Protein AF-A0A7J4SQ23-F1 (afdb_monomer)

Structure (mmCIF, N/CA/C/O backbone):
data_AF-A0A7J4SQ23-F1
#
_entry.id   AF-A0A7J4SQ23-F1
#
loop_
_atom_site.group_PDB
_atom_site.id
_atom_site.type_symbol
_atom_site.label_atom_id
_atom_site.label_alt_id
_atom_site.label_comp_id
_atom_site.label_asym_id
_atom_site.label_entity_id
_atom_site.label_seq_id
_atom_site.pdbx_PDB_ins_code
_atom_site.Cartn_x
_atom_site.Cartn_y
_atom_site.Cartn_z
_atom_site.occupancy
_atom_site.B_iso_or_equiv
_atom_site.auth_seq_id
_atom_site.auth_comp_id
_atom_site.auth_asym_id
_atom_site.auth_atom_id
_atom_site.pdbx_PDB_model_num
ATOM 1 N N . ALA A 1 1 ? 42.383 11.058 -9.833 1.00 37.53 1 ALA A N 1
ATOM 2 C CA . ALA A 1 1 ? 41.541 11.532 -8.720 1.00 37.53 1 ALA A CA 1
ATOM 3 C C . ALA A 1 1 ? 40.217 10.789 -8.813 1.00 37.53 1 ALA A C 1
ATOM 5 O O . ALA A 1 1 ? 39.670 10.740 -9.904 1.00 37.53 1 ALA A O 1
ATOM 6 N N . ARG A 1 2 ? 39.753 10.131 -7.743 1.00 43.03 2 ARG A N 1
ATOM 7 C CA . ARG A 1 2 ? 38.379 9.609 -7.710 1.00 43.03 2 ARG A CA 1
ATOM 8 C C . ARG A 1 2 ? 37.497 10.821 -7.435 1.00 43.03 2 ARG A C 1
ATOM 10 O O . ARG A 1 2 ? 37.474 11.294 -6.303 1.00 43.03 2 ARG A O 1
ATOM 17 N N . GLU A 1 3 ? 36.892 11.387 -8.474 1.00 46.53 3 GLU A N 1
ATOM 18 C CA . GLU A 1 3 ? 35.765 12.296 -8.280 1.00 46.53 3 GLU A CA 1
ATOM 19 C C . GLU A 1 3 ? 34.720 11.515 -7.488 1.00 46.53 3 GLU A C 1
ATOM 21 O O . GLU A 1 3 ? 34.243 10.469 -7.927 1.00 46.53 3 GLU A O 1
ATOM 26 N N . GLY A 1 4 ? 34.467 11.945 -6.253 1.00 51.66 4 GLY A N 1
ATOM 27 C CA . GLY A 1 4 ? 33.385 11.383 -5.465 1.00 51.66 4 GLY A CA 1
ATOM 28 C C . GLY A 1 4 ? 32.092 11.684 -6.205 1.00 51.66 4 GLY A C 1
ATOM 29 O O . GLY A 1 4 ? 31.733 12.854 -6.324 1.00 51.66 4 GLY A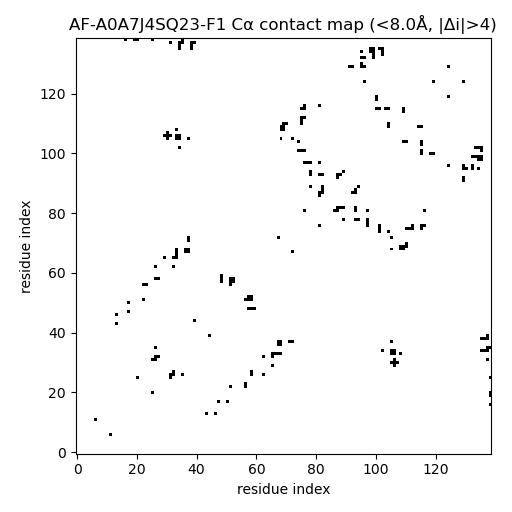 O 1
ATOM 30 N N . LEU A 1 5 ? 31.442 10.646 -6.732 1.00 56.78 5 LEU A N 1
ATOM 31 C CA . LEU A 1 5 ? 30.091 10.725 -7.275 1.00 56.78 5 LEU A CA 1
ATOM 32 C C . LEU A 1 5 ? 29.206 11.397 -6.221 1.00 56.78 5 LEU A C 1
ATOM 34 O O . LEU A 1 5 ? 28.908 10.812 -5.181 1.00 56.78 5 LEU A O 1
ATOM 38 N N . LYS A 1 6 ? 28.846 12.660 -6.457 1.00 68.75 6 LYS A N 1
ATOM 39 C CA . LYS A 1 6 ? 27.818 13.351 -5.685 1.00 68.75 6 LYS A CA 1
ATOM 40 C C . LYS A 1 6 ? 26.488 13.001 -6.329 1.00 68.75 6 LYS A C 1
ATOM 42 O O . LYS A 1 6 ? 26.022 13.736 -7.192 1.00 68.75 6 LYS A O 1
ATOM 47 N N . ALA A 1 7 ? 25.935 11.861 -5.933 1.00 69.06 7 ALA A N 1
ATOM 48 C CA . ALA A 1 7 ? 24.558 11.538 -6.260 1.00 69.06 7 ALA A CA 1
ATOM 49 C C . ALA A 1 7 ? 23.633 12.553 -5.575 1.00 69.06 7 ALA A C 1
ATOM 51 O O . ALA A 1 7 ? 23.850 12.956 -4.427 1.00 69.06 7 ALA A O 1
ATOM 52 N N . THR A 1 8 ? 22.618 12.994 -6.297 1.00 80.75 8 THR A N 1
ATOM 53 C CA . THR A 1 8 ? 21.500 13.756 -5.756 1.00 80.75 8 THR A CA 1
ATOM 54 C C . THR A 1 8 ? 20.653 12.858 -4.851 1.00 80.75 8 THR A C 1
ATOM 56 O O . THR A 1 8 ? 20.630 11.639 -5.004 1.00 80.75 8 THR A O 1
ATOM 59 N N . ASN A 1 9 ? 19.906 13.451 -3.917 1.00 78.94 9 ASN A N 1
ATOM 60 C CA . ASN A 1 9 ? 19.009 12.677 -3.050 1.00 78.94 9 ASN A CA 1
ATOM 61 C C . ASN A 1 9 ? 17.970 11.861 -3.844 1.00 78.94 9 ASN A C 1
ATOM 63 O O . ASN A 1 9 ? 17.573 10.794 -3.392 1.00 78.94 9 ASN A O 1
ATOM 67 N N . ALA A 1 10 ? 17.546 12.344 -5.018 1.00 76.94 10 ALA A N 1
ATOM 68 C CA . ALA A 1 10 ? 16.610 11.630 -5.885 1.00 76.94 10 ALA A CA 1
ATOM 69 C C . ALA A 1 10 ? 17.240 10.370 -6.504 1.00 76.94 10 ALA A C 1
ATOM 71 O O . ALA A 1 10 ? 16.604 9.320 -6.543 1.00 76.94 10 ALA A O 1
ATOM 72 N N . GLU A 1 11 ? 18.503 10.452 -6.930 1.00 78.75 11 GLU A N 1
ATOM 73 C CA . GLU A 1 11 ? 19.249 9.293 -7.439 1.00 78.75 11 GLU A CA 1
ATOM 74 C C . GLU A 1 11 ? 19.476 8.252 -6.338 1.00 78.75 11 GLU A C 1
ATOM 76 O O . GLU A 1 11 ? 19.314 7.062 -6.583 1.00 78.75 11 GLU A O 1
ATOM 81 N N . VAL A 1 12 ? 19.782 8.686 -5.108 1.00 82.94 12 VAL A N 1
ATOM 82 C CA . VAL A 1 12 ? 19.930 7.771 -3.962 1.00 82.94 12 VAL A CA 1
ATOM 83 C C . VAL A 1 12 ? 18.619 7.041 -3.667 1.00 82.94 12 VAL A C 1
ATOM 85 O O . VAL A 1 12 ? 18.630 5.821 -3.574 1.00 82.94 12 VAL A O 1
ATOM 88 N N . GLN A 1 13 ? 17.490 7.752 -3.601 1.00 81.81 13 GLN A N 1
ATOM 89 C CA . GLN A 1 13 ? 16.178 7.133 -3.357 1.00 81.81 13 GLN A CA 1
ATOM 90 C C . GLN A 1 13 ? 15.764 6.160 -4.463 1.00 81.81 13 GLN A C 1
ATOM 92 O O . GLN A 1 13 ? 15.136 5.142 -4.187 1.00 81.81 13 GLN A O 1
ATOM 97 N N . SER A 1 14 ? 16.104 6.469 -5.714 1.00 82.75 14 SER A N 1
ATOM 98 C CA . SER A 1 14 ? 15.805 5.584 -6.845 1.00 82.75 14 SER A CA 1
ATOM 99 C C . SER A 1 14 ? 16.653 4.314 -6.775 1.00 82.75 14 SER A C 1
ATOM 101 O O . SER A 1 14 ? 16.137 3.222 -6.975 1.00 82.75 14 SER A O 1
ATOM 103 N N . LEU A 1 15 ? 17.931 4.424 -6.402 1.00 84.31 15 LEU A N 1
ATOM 104 C CA . LEU A 1 15 ? 18.786 3.256 -6.178 1.00 84.31 15 LEU A CA 1
ATOM 105 C C . LEU A 1 15 ? 18.329 2.412 -4.983 1.00 84.31 15 LEU A C 1
ATOM 107 O O . LEU A 1 15 ? 18.309 1.192 -5.097 1.00 84.31 15 LEU A O 1
ATOM 111 N N . GLU A 1 16 ? 17.955 3.034 -3.861 1.00 87.44 16 GLU A N 1
ATOM 112 C CA . GLU A 1 16 ? 17.389 2.337 -2.694 1.00 87.44 16 GLU A CA 1
ATOM 113 C C . GLU A 1 16 ? 16.137 1.545 -3.080 1.00 87.44 16 GLU A C 1
ATOM 115 O O . GLU A 1 16 ? 16.075 0.348 -2.820 1.00 87.44 16 GLU A O 1
ATOM 120 N N . LEU A 1 17 ? 15.211 2.176 -3.807 1.00 88.25 17 LEU A N 1
ATOM 121 C CA . LEU A 1 17 ? 14.017 1.521 -4.336 1.00 88.25 17 LEU A CA 1
ATOM 122 C C . LEU A 1 17 ? 14.357 0.294 -5.190 1.00 88.25 17 LEU A C 1
ATOM 124 O O . LEU A 1 17 ? 13.776 -0.766 -4.993 1.00 88.25 17 LEU A O 1
ATOM 128 N N . LEU A 1 18 ? 15.294 0.427 -6.132 1.00 89.62 18 LEU A N 1
ATOM 129 C CA . LEU A 1 18 ? 15.675 -0.673 -7.021 1.00 89.62 18 LEU A CA 1
A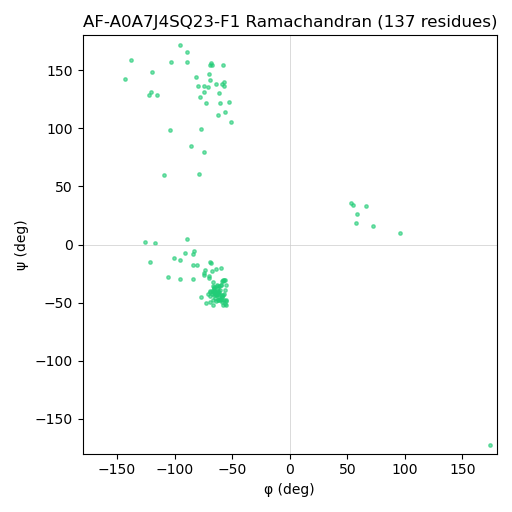TOM 130 C C . LEU A 1 18 ? 16.357 -1.830 -6.277 1.00 89.62 18 LEU A C 1
ATOM 132 O O . LEU A 1 18 ? 16.207 -2.978 -6.684 1.00 89.62 18 LEU A O 1
ATOM 136 N N . MET A 1 19 ? 17.103 -1.547 -5.205 1.00 89.12 19 MET A N 1
ATOM 137 C CA . MET A 1 19 ? 17.755 -2.581 -4.392 1.00 89.12 19 MET A CA 1
ATOM 138 C C . MET A 1 19 ? 16.768 -3.414 -3.569 1.00 89.12 19 MET A C 1
ATOM 140 O O . MET A 1 19 ? 17.077 -4.565 -3.264 1.00 89.12 19 MET A O 1
ATOM 144 N N . ASP A 1 20 ? 15.613 -2.849 -3.220 1.00 90.94 20 ASP A N 1
ATOM 145 C CA . ASP A 1 20 ? 14.580 -3.526 -2.429 1.00 90.94 20 ASP A CA 1
ATOM 146 C C . ASP A 1 20 ? 13.643 -4.402 -3.287 1.00 90.94 20 ASP A C 1
ATOM 148 O O . ASP A 1 20 ? 12.826 -5.149 -2.749 1.00 90.94 20 ASP A O 1
ATOM 152 N N . ILE A 1 21 ? 13.750 -4.334 -4.619 1.00 93.25 21 ILE A N 1
ATOM 153 C CA . ILE A 1 21 ? 12.925 -5.119 -5.546 1.00 93.25 21 ILE A CA 1
ATOM 154 C C . ILE A 1 21 ? 13.455 -6.547 -5.661 1.00 93.25 21 ILE A C 1
ATOM 156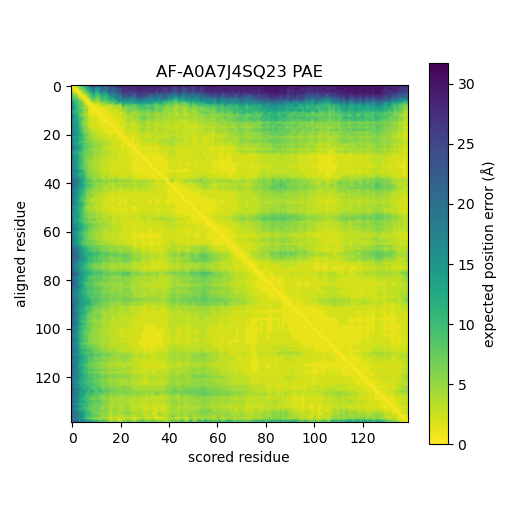 O O . ILE A 1 21 ? 14.646 -6.776 -5.865 1.00 93.25 21 ILE A O 1
ATOM 160 N N . GLU A 1 22 ? 12.536 -7.512 -5.635 1.00 94.00 22 GLU A N 1
ATOM 161 C CA . GLU A 1 22 ? 12.796 -8.911 -5.962 1.00 94.00 22 GLU A CA 1
ATOM 162 C C . GLU A 1 22 ? 12.240 -9.220 -7.369 1.00 94.00 22 GLU A C 1
ATOM 164 O O . GLU A 1 22 ? 11.047 -9.479 -7.521 1.00 94.00 22 GLU A O 1
ATOM 169 N N . PRO A 1 23 ? 13.066 -9.230 -8.434 1.00 92.00 23 PRO A N 1
ATOM 170 C CA . PRO A 1 23 ? 12.584 -9.311 -9.822 1.00 92.00 23 PRO A CA 1
ATOM 171 C C . PRO A 1 23 ? 11.703 -10.522 -10.153 1.00 92.00 23 PRO A C 1
ATOM 173 O O . PRO A 1 23 ? 10.826 -10.465 -11.018 1.00 92.00 23 PRO A O 1
ATOM 176 N N . GLU A 1 24 ? 11.949 -11.636 -9.466 1.00 92.69 24 GLU A N 1
ATOM 177 C CA . GLU A 1 24 ? 11.230 -12.898 -9.643 1.00 92.69 24 GLU A CA 1
ATOM 178 C C . GLU A 1 24 ? 9.783 -12.827 -9.141 1.00 92.69 24 GLU A C 1
ATOM 180 O O . GLU A 1 24 ? 8.912 -13.542 -9.641 1.00 92.69 24 GLU A O 1
ATOM 185 N N . THR A 1 25 ? 9.520 -11.973 -8.150 1.00 93.62 25 THR A N 1
ATOM 186 C CA . THR A 1 25 ? 8.259 -11.939 -7.401 1.00 93.62 25 THR A CA 1
ATOM 187 C C . THR A 1 25 ? 7.548 -10.591 -7.484 1.00 93.62 25 THR A C 1
ATOM 189 O O . THR A 1 25 ? 6.356 -10.539 -7.193 1.00 93.62 25 THR A O 1
ATOM 192 N N . SER A 1 26 ? 8.224 -9.527 -7.923 1.00 94.50 26 SER A N 1
ATOM 193 C CA . SER A 1 26 ? 7.643 -8.190 -8.042 1.00 94.50 26 SER A CA 1
ATOM 194 C C . SER A 1 26 ? 6.824 -7.984 -9.319 1.00 94.50 26 SER A C 1
ATOM 196 O O . SER A 1 26 ? 7.160 -8.448 -10.411 1.00 94.50 26 SER A O 1
ATOM 198 N N . LEU A 1 27 ? 5.747 -7.213 -9.175 1.00 95.38 27 LEU A N 1
ATOM 199 C CA . LEU A 1 27 ? 4.803 -6.805 -10.221 1.00 95.38 27 LEU A CA 1
ATOM 200 C C . LEU A 1 27 ? 4.193 -7.980 -11.000 1.00 95.38 27 LEU A C 1
ATOM 202 O O . LEU A 1 27 ? 3.903 -7.869 -12.191 1.00 95.38 27 LEU A O 1
ATOM 206 N N . ILE A 1 28 ? 3.965 -9.106 -10.320 1.00 95.00 28 ILE A N 1
ATOM 207 C CA . ILE A 1 28 ? 3.320 -10.297 -10.904 1.00 95.00 28 ILE A CA 1
ATOM 208 C C . ILE A 1 28 ? 1.834 -10.419 -10.537 1.00 95.00 28 ILE A C 1
ATOM 210 O O . ILE A 1 28 ? 1.125 -11.238 -11.116 1.00 95.00 28 ILE A O 1
ATOM 214 N N . SER A 1 29 ? 1.350 -9.622 -9.578 1.00 96.31 29 SER A N 1
ATOM 215 C CA . SER A 1 29 ? -0.037 -9.650 -9.089 1.00 96.31 29 SER A CA 1
ATOM 216 C C . SER A 1 29 ? -0.737 -8.310 -9.297 1.00 96.31 29 SER A C 1
ATOM 218 O O . SER A 1 29 ? -0.101 -7.256 -9.283 1.00 96.31 29 SER A O 1
ATOM 220 N N . ILE A 1 30 ? -2.053 -8.340 -9.516 1.00 96.69 30 ILE A N 1
ATOM 221 C CA . ILE A 1 30 ? -2.836 -7.123 -9.769 1.00 96.69 30 ILE A CA 1
ATOM 222 C C . ILE A 1 30 ? -2.851 -6.219 -8.532 1.00 96.69 30 ILE A C 1
ATOM 224 O O . ILE A 1 30 ? -2.765 -4.997 -8.646 1.00 96.69 30 ILE A O 1
ATOM 228 N N . GLU A 1 31 ? -2.899 -6.821 -7.345 1.00 96.06 31 GLU A N 1
ATOM 229 C CA . GLU A 1 31 ? -2.872 -6.146 -6.054 1.00 96.06 31 GLU A CA 1
ATOM 230 C C . GLU A 1 31 ? -1.576 -5.353 -5.884 1.00 96.06 31 GLU A C 1
ATOM 232 O O . GLU A 1 31 ? -1.604 -4.183 -5.505 1.00 96.06 31 GLU A O 1
ATOM 237 N N . GLU A 1 32 ? -0.437 -5.969 -6.201 1.00 96.00 32 GLU A N 1
ATOM 238 C CA . GLU A 1 32 ? 0.860 -5.308 -6.129 1.00 96.00 32 GLU A CA 1
ATOM 239 C C . GLU A 1 32 ? 1.000 -4.201 -7.169 1.00 96.00 32 GLU A C 1
ATOM 241 O O . GLU A 1 32 ? 1.441 -3.113 -6.815 1.00 96.00 32 GLU A O 1
ATOM 246 N N . VAL A 1 33 ? 0.565 -4.421 -8.412 1.00 97.06 33 VAL A N 1
ATOM 247 C CA . VAL A 1 33 ? 0.600 -3.376 -9.446 1.00 97.06 33 VAL A CA 1
ATOM 248 C C . VAL A 1 33 ? -0.265 -2.172 -9.051 1.00 97.06 33 VAL A C 1
ATOM 250 O O . VAL A 1 33 ? 0.114 -1.024 -9.280 1.00 97.06 33 VAL A O 1
ATOM 253 N N . ARG A 1 34 ? -1.404 -2.391 -8.386 1.00 96.19 34 ARG A N 1
ATOM 254 C CA . ARG A 1 34 ? -2.218 -1.297 -7.836 1.00 96.19 34 ARG A CA 1
ATOM 255 C C . ARG A 1 34 ? -1.502 -0.552 -6.708 1.00 96.19 34 ARG A C 1
ATOM 257 O O . ARG A 1 34 ? -1.564 0.679 -6.680 1.00 96.19 34 ARG A O 1
ATOM 264 N N . ARG A 1 35 ? -0.791 -1.253 -5.811 1.00 95.25 35 ARG A N 1
ATOM 265 C CA . ARG A 1 35 ? 0.064 -0.611 -4.787 1.00 95.25 35 ARG A CA 1
ATOM 266 C C . ARG A 1 35 ? 1.202 0.182 -5.426 1.00 95.25 35 ARG A C 1
ATOM 268 O O . ARG A 1 35 ? 1.418 1.325 -5.035 1.00 95.25 35 ARG A O 1
ATOM 275 N N . PHE A 1 36 ? 1.855 -0.382 -6.438 1.00 95.44 36 PHE A N 1
ATOM 276 C CA . PHE A 1 36 ? 2.895 0.261 -7.238 1.00 95.44 36 PHE A CA 1
ATOM 277 C C . PHE A 1 36 ? 2.388 1.577 -7.842 1.00 95.44 36 PHE A C 1
ATOM 279 O O . PHE A 1 36 ? 2.966 2.626 -7.570 1.00 95.44 36 PHE A O 1
ATOM 286 N N . HIS A 1 37 ? 1.238 1.566 -8.530 1.00 94.19 37 HIS A N 1
ATOM 287 C CA . HIS A 1 37 ? 0.608 2.780 -9.079 1.00 94.19 37 HIS A CA 1
ATOM 288 C C . HIS A 1 37 ? 0.283 3.848 -8.022 1.00 94.19 37 HIS A C 1
ATOM 290 O O . HIS A 1 37 ? 0.275 5.033 -8.352 1.00 94.19 37 HIS A O 1
ATOM 296 N N . ALA A 1 38 ? -0.023 3.455 -6.783 1.00 92.75 38 ALA A N 1
ATOM 297 C CA . ALA A 1 38 ? -0.346 4.385 -5.698 1.00 92.75 38 ALA A CA 1
ATOM 298 C C . ALA A 1 38 ? 0.886 4.946 -4.969 1.00 92.75 38 ALA A C 1
ATOM 300 O O . ALA A 1 38 ? 0.810 6.042 -4.415 1.00 92.75 38 ALA A O 1
ATOM 301 N N . ALA A 1 39 ? 1.982 4.188 -4.905 1.00 90.25 39 ALA A N 1
ATOM 302 C CA . ALA A 1 39 ? 3.123 4.490 -4.042 1.00 90.25 39 ALA A CA 1
ATOM 303 C C . ALA A 1 39 ? 4.249 5.259 -4.748 1.00 90.25 39 ALA A C 1
ATOM 305 O O . ALA A 1 39 ? 4.960 6.025 -4.096 1.00 90.25 39 ALA A O 1
ATOM 306 N N . ILE A 1 40 ? 4.420 5.069 -6.058 1.00 89.31 40 ILE A N 1
ATOM 307 C CA . ILE A 1 40 ? 5.560 5.619 -6.802 1.00 89.31 40 ILE A CA 1
ATOM 308 C C . ILE A 1 40 ? 5.175 6.854 -7.618 1.00 89.31 40 ILE A C 1
ATOM 310 O O . ILE A 1 40 ? 4.031 7.030 -8.043 1.00 89.31 40 ILE A O 1
ATOM 314 N N . ASN A 1 41 ? 6.166 7.687 -7.926 1.00 87.25 41 ASN A N 1
ATOM 315 C CA . ASN A 1 41 ? 5.998 8.768 -8.894 1.00 87.25 41 ASN A CA 1
ATOM 316 C C . ASN A 1 41 ? 6.327 8.313 -10.339 1.00 87.25 41 ASN A C 1
ATOM 318 O O . ASN A 1 41 ? 6.959 7.274 -10.531 1.00 87.25 41 ASN A O 1
ATOM 322 N N . PRO A 1 42 ? 5.946 9.090 -11.375 1.00 86.00 42 PRO A N 1
ATOM 323 C CA . PRO A 1 42 ? 6.168 8.698 -12.769 1.00 86.00 42 PRO A CA 1
ATOM 324 C C . PRO A 1 42 ? 7.632 8.461 -13.164 1.00 86.00 42 PRO A C 1
ATOM 326 O O . PRO A 1 42 ? 7.874 7.622 -14.017 1.00 86.00 42 PRO A O 1
ATOM 329 N N . SER A 1 43 ? 8.597 9.169 -12.563 1.00 85.31 43 SER A N 1
ATOM 330 C CA . SER A 1 43 ? 10.023 8.952 -12.861 1.00 85.31 43 SER A CA 1
ATOM 331 C C . SER A 1 43 ? 10.484 7.599 -12.323 1.00 85.31 43 SER A C 1
ATOM 333 O O . SER A 1 43 ? 11.032 6.800 -13.070 1.00 85.31 43 SER A O 1
ATOM 335 N N . GLN A 1 44 ? 10.169 7.313 -11.055 1.00 89.56 44 GLN A N 1
ATOM 336 C CA . GLN A 1 44 ? 10.488 6.033 -10.413 1.00 89.56 44 GLN A CA 1
ATOM 337 C C . GLN A 1 44 ? 9.835 4.849 -11.131 1.00 89.56 44 GLN A C 1
ATOM 339 O O . GLN A 1 44 ? 10.414 3.770 -11.189 1.00 89.56 44 GLN A O 1
ATOM 344 N N . LYS A 1 45 ? 8.628 5.045 -11.680 1.00 91.81 45 LYS A N 1
ATOM 345 C CA . LYS A 1 45 ? 7.942 4.020 -12.472 1.00 91.81 45 LYS A CA 1
ATOM 346 C C . LYS A 1 45 ? 8.804 3.556 -13.644 1.00 91.81 45 LYS A C 1
ATOM 348 O O . LYS A 1 45 ? 8.961 2.352 -13.823 1.00 91.81 45 LYS A O 1
ATOM 353 N N . GLU A 1 46 ? 9.316 4.493 -14.440 1.00 93.19 46 GLU A N 1
ATOM 354 C CA . GLU A 1 46 ? 10.121 4.143 -15.612 1.00 93.19 46 GLU A CA 1
ATOM 355 C C . GLU A 1 46 ? 11.435 3.480 -15.196 1.00 93.19 46 GLU A C 1
ATOM 357 O O . GLU A 1 46 ? 11.760 2.432 -15.742 1.00 93.19 46 GLU A O 1
ATOM 362 N N . ASP A 1 47 ? 12.106 3.985 -14.154 1.00 92.50 47 ASP A N 1
ATOM 363 C CA . ASP A 1 47 ? 13.343 3.378 -13.638 1.00 92.50 47 ASP A CA 1
ATOM 364 C C . ASP A 1 47 ? 13.142 1.905 -13.231 1.00 92.50 47 ASP A C 1
ATOM 366 O O . ASP A 1 47 ? 13.969 1.046 -13.541 1.00 92.50 47 ASP A O 1
ATOM 370 N N . VAL A 1 48 ? 12.025 1.593 -12.562 1.00 94.69 48 VAL A N 1
ATOM 371 C CA . VAL A 1 48 ? 11.675 0.220 -12.163 1.00 94.69 48 VAL A CA 1
ATOM 372 C C . VAL A 1 48 ? 11.396 -0.664 -13.375 1.00 94.69 48 VAL A C 1
ATOM 374 O O . VAL A 1 48 ? 11.891 -1.790 -13.438 1.00 94.69 48 VAL A O 1
ATOM 377 N N . LEU A 1 49 ? 10.586 -0.189 -14.323 1.00 95.56 49 LEU A N 1
ATOM 378 C CA . LEU A 1 49 ? 10.213 -0.982 -15.495 1.00 95.56 49 LEU A CA 1
ATOM 379 C C . LEU A 1 49 ? 11.413 -1.234 -16.409 1.00 95.56 49 LEU A C 1
ATOM 381 O O . LEU A 1 49 ? 11.583 -2.359 -16.873 1.00 95.56 49 LEU A O 1
ATOM 385 N N . ASP A 1 50 ? 12.268 -0.232 -16.600 1.00 94.88 50 ASP A N 1
ATOM 386 C CA . ASP A 1 50 ? 13.510 -0.363 -17.359 1.00 94.88 50 ASP A CA 1
ATOM 387 C C . ASP A 1 50 ? 14.470 -1.342 -16.677 1.00 94.88 50 ASP A C 1
ATOM 389 O O . ASP A 1 50 ? 15.049 -2.206 -17.337 1.00 94.88 50 ASP A O 1
ATOM 393 N N . TYR A 1 51 ? 14.613 -1.258 -15.348 1.00 94.19 51 TYR A N 1
ATOM 394 C CA . TYR A 1 51 ? 15.422 -2.207 -14.584 1.00 94.19 51 TYR A CA 1
ATOM 395 C C . TYR A 1 51 ? 14.939 -3.646 -14.783 1.00 94.19 51 TYR A C 1
ATOM 397 O O . TYR A 1 51 ? 15.746 -4.506 -15.143 1.00 94.19 51 TYR A O 1
ATOM 405 N N . LEU A 1 52 ? 13.640 -3.899 -14.588 1.00 95.38 52 LEU A N 1
ATOM 406 C CA . LEU A 1 52 ? 13.039 -5.224 -14.738 1.00 95.38 52 LEU A CA 1
ATOM 407 C C . LEU A 1 52 ? 13.162 -5.748 -16.177 1.00 95.38 52 LEU A C 1
ATOM 409 O O . LEU A 1 52 ? 13.500 -6.914 -16.372 1.00 95.38 52 LEU A O 1
ATOM 413 N N . GLU A 1 53 ? 12.961 -4.900 -17.186 1.00 95.94 53 GLU A N 1
ATOM 414 C CA . GLU A 1 53 ? 13.136 -5.262 -18.597 1.00 95.94 53 GLU A CA 1
ATOM 415 C C . GLU A 1 53 ? 14.579 -5.700 -18.894 1.00 95.94 53 GLU A C 1
ATOM 417 O O . GLU A 1 53 ? 14.794 -6.773 -19.465 1.00 95.94 53 GLU A O 1
ATOM 422 N N . VAL A 1 54 ? 15.577 -4.928 -18.444 1.00 95.88 54 VAL A N 1
ATOM 423 C CA . VAL A 1 54 ? 17.007 -5.212 -18.675 1.00 95.88 54 VAL A CA 1
ATOM 424 C C . VAL A 1 54 ? 17.432 -6.561 -18.096 1.00 95.88 54 VAL A C 1
ATOM 426 O O . VAL A 1 54 ? 18.269 -7.249 -18.685 1.00 95.88 54 VAL A O 1
ATOM 429 N N . ILE A 1 55 ? 16.860 -6.962 -16.962 1.00 93.88 55 ILE A N 1
ATOM 430 C CA . ILE A 1 55 ? 17.162 -8.245 -16.312 1.00 93.88 55 ILE A CA 1
ATOM 431 C C . ILE A 1 55 ? 16.266 -9.399 -16.789 1.00 93.88 55 ILE A C 1
ATOM 433 O O . ILE A 1 55 ? 16.398 -10.511 -16.287 1.00 93.88 55 ILE A O 1
ATOM 437 N N . GLY A 1 56 ? 15.399 -9.171 -17.783 1.00 95.81 56 GLY A N 1
ATOM 438 C CA . GLY A 1 56 ? 14.594 -10.208 -18.443 1.00 95.81 56 GLY A CA 1
ATOM 439 C C . GLY A 1 56 ? 13.172 -10.385 -17.899 1.00 95.81 56 GLY A C 1
ATOM 440 O O . GLY A 1 56 ? 12.485 -11.332 -18.279 1.00 95.81 56 GLY A O 1
ATOM 441 N N . HIS A 1 57 ? 12.712 -9.478 -17.042 1.00 95.25 57 HIS A N 1
ATOM 442 C CA . HIS A 1 57 ? 11.387 -9.468 -16.427 1.00 95.25 57 HIS A CA 1
ATOM 443 C C . HIS A 1 57 ? 10.533 -8.327 -16.991 1.00 95.25 57 HIS A C 1
ATOM 445 O O . HIS A 1 57 ? 10.071 -7.478 -16.240 1.00 95.25 57 HIS A O 1
ATOM 451 N N . ASP A 1 58 ? 10.277 -8.291 -18.302 1.00 95.75 58 ASP A N 1
ATOM 452 C CA . ASP A 1 58 ? 9.379 -7.266 -18.856 1.00 95.75 58 ASP A CA 1
ATOM 453 C C . ASP A 1 58 ? 7.968 -7.392 -18.240 1.00 95.75 58 ASP A C 1
ATOM 455 O O . ASP A 1 58 ?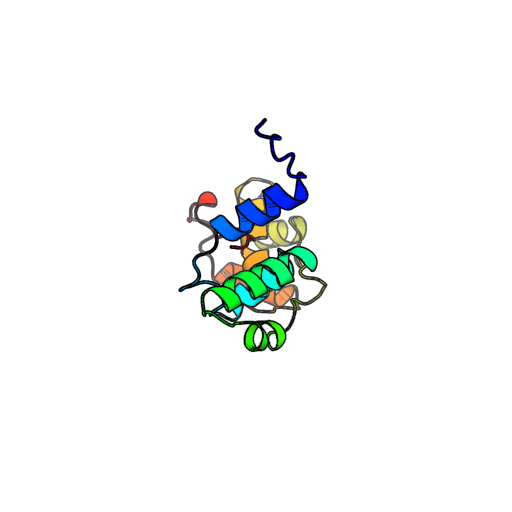 7.338 -8.459 -18.264 1.00 95.75 58 ASP A O 1
ATOM 459 N N . ARG A 1 59 ? 7.505 -6.305 -17.613 1.00 95.56 59 ARG A N 1
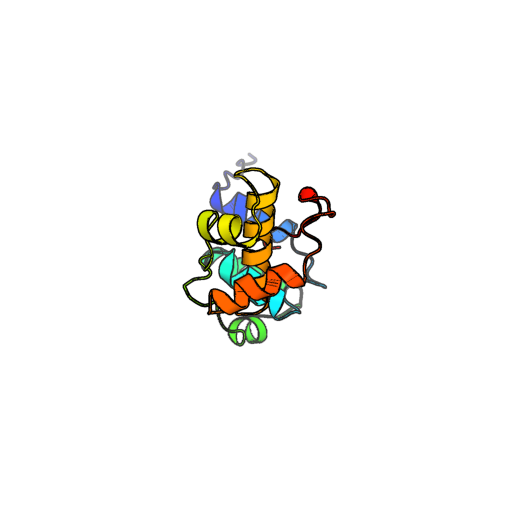ATOM 460 C CA . ARG A 1 59 ? 6.188 -6.167 -16.968 1.00 95.56 59 ARG A CA 1
ATOM 461 C C . ARG A 1 59 ? 5.407 -4.967 -17.490 1.00 95.56 59 ARG A C 1
ATOM 463 O O . ARG A 1 59 ? 4.312 -4.716 -16.992 1.00 95.56 59 ARG A O 1
ATOM 470 N N . ARG A 1 60 ? 5.931 -4.219 -18.465 1.00 95.81 60 ARG A N 1
ATOM 471 C CA . ARG A 1 60 ? 5.375 -2.918 -18.864 1.00 95.81 60 ARG A CA 1
ATOM 472 C C . ARG A 1 60 ? 3.947 -3.051 -19.392 1.00 95.81 60 ARG A C 1
ATOM 474 O O . ARG A 1 60 ? 3.057 -2.365 -18.898 1.00 95.81 60 ARG A O 1
ATOM 481 N N . GLU A 1 61 ? 3.707 -4.007 -20.291 1.00 96.25 61 GLU A N 1
ATOM 482 C CA . GLU A 1 61 ? 2.361 -4.285 -20.820 1.00 96.25 61 GLU A CA 1
ATOM 483 C C . GLU A 1 61 ? 1.369 -4.649 -19.706 1.00 96.25 61 GLU A C 1
ATOM 485 O O . GLU A 1 61 ? 0.263 -4.113 -19.653 1.00 96.25 61 GLU A O 1
ATOM 490 N N . TYR A 1 62 ? 1.775 -5.522 -18.779 1.00 97.12 62 TYR A N 1
ATOM 491 C CA . TYR A 1 62 ? 0.928 -5.935 -17.662 1.00 97.12 62 TYR A CA 1
ATOM 492 C C . TYR A 1 62 ? 0.613 -4.765 -16.723 1.00 97.12 62 TYR A C 1
ATOM 494 O O . TYR A 1 62 ? -0.545 -4.542 -16.372 1.00 97.12 62 TYR A O 1
ATOM 502 N N . VAL A 1 63 ? 1.627 -3.981 -16.356 1.00 96.69 63 VAL A N 1
ATOM 503 C CA . VAL A 1 63 ? 1.488 -2.823 -15.467 1.00 96.69 63 VAL A CA 1
ATOM 504 C C . VAL A 1 63 ? 0.577 -1.755 -16.065 1.00 96.69 63 VAL A C 1
ATOM 506 O O . VAL A 1 63 ? -0.234 -1.171 -15.342 1.00 96.69 63 VAL A O 1
ATOM 509 N N . ASP A 1 64 ? 0.686 -1.507 -17.368 1.00 95.19 64 ASP A N 1
ATOM 510 C CA . ASP A 1 64 ? -0.138 -0.521 -18.069 1.00 95.19 64 ASP A CA 1
ATOM 511 C C . ASP A 1 64 ? -1.580 -1.001 -18.298 1.00 95.19 64 ASP A C 1
ATOM 513 O O . ASP A 1 64 ? -2.490 -0.173 -18.366 1.00 95.19 64 ASP A O 1
ATOM 517 N N . ALA A 1 65 ? -1.810 -2.317 -18.366 1.00 96.88 65 ALA A N 1
ATOM 518 C CA . ALA A 1 65 ? -3.148 -2.900 -18.455 1.00 96.88 65 ALA A CA 1
ATOM 519 C C . ALA A 1 65 ? -3.919 -2.856 -17.122 1.00 96.88 65 ALA A C 1
ATOM 521 O O . ALA A 1 65 ? -5.152 -2.884 -17.125 1.00 96.88 65 ALA A O 1
ATOM 522 N N . VAL A 1 66 ? -3.222 -2.788 -15.984 1.00 96.25 66 VAL A N 1
ATOM 523 C CA . VAL A 1 66 ? -3.860 -2.686 -14.667 1.00 96.25 66 VAL A CA 1
ATOM 524 C C . VAL A 1 66 ? -4.345 -1.262 -14.414 1.00 96.25 66 VAL A C 1
ATOM 526 O O . VAL A 1 66 ? -3.597 -0.286 -14.468 1.00 96.25 66 VAL A O 1
ATOM 529 N N . GLU A 1 67 ? -5.624 -1.163 -14.069 1.00 93.00 67 GLU A N 1
ATOM 530 C CA . GLU A 1 67 ? -6.289 0.087 -13.727 1.00 93.00 67 GLU A CA 1
ATOM 531 C C . GLU A 1 67 ? -5.615 0.781 -12.541 1.00 93.00 67 GLU A C 1
ATOM 533 O O . GLU A 1 67 ? -5.283 0.168 -11.520 1.00 93.00 67 GLU A O 1
ATOM 538 N N . ARG A 1 68 ? -5.481 2.103 -12.648 1.00 91.56 68 ARG A N 1
ATOM 539 C CA . ARG A 1 68 ? -5.002 2.916 -11.533 1.00 91.56 68 ARG A CA 1
ATOM 540 C C . ARG A 1 68 ? -6.060 2.983 -10.429 1.00 91.56 68 ARG A C 1
ATOM 542 O O . ARG A 1 68 ? -7.252 3.041 -10.738 1.00 91.56 68 ARG A O 1
ATOM 549 N N . PRO A 1 69 ? -5.648 3.057 -9.154 1.00 90.62 69 PRO A N 1
ATOM 550 C CA . PRO A 1 69 ? -6.586 3.189 -8.051 1.00 90.62 69 PRO A CA 1
ATOM 551 C C . PRO A 1 69 ? -7.491 4.416 -8.198 1.00 90.62 69 PRO A C 1
ATOM 553 O O . PRO A 1 69 ? -7.045 5.504 -8.579 1.00 90.62 69 PRO A O 1
ATOM 556 N N . ALA A 1 70 ? -8.767 4.249 -7.850 1.00 88.50 70 ALA A N 1
ATOM 557 C CA . ALA A 1 70 ? -9.732 5.340 -7.840 1.00 88.50 70 ALA A CA 1
ATOM 558 C C . ALA A 1 70 ? -9.286 6.480 -6.905 1.00 88.50 70 ALA A C 1
ATOM 560 O O . ALA A 1 70 ? -8.557 6.267 -5.935 1.00 88.50 70 ALA A O 1
ATOM 561 N N . ASN A 1 71 ? -9.754 7.702 -7.184 1.00 87.44 71 ASN A N 1
ATOM 562 C CA . ASN A 1 71 ? -9.471 8.899 -6.379 1.00 87.44 71 ASN A CA 1
ATOM 563 C C . ASN A 1 71 ? -7.972 9.149 -6.138 1.00 87.44 71 ASN A C 1
ATOM 565 O O . ASN A 1 71 ? -7.591 9.588 -5.054 1.00 87.44 71 ASN A O 1
ATOM 569 N N . GLU A 1 72 ? -7.125 8.838 -7.127 1.00 86.50 72 GLU A N 1
ATOM 570 C CA . GLU A 1 72 ? -5.660 8.975 -7.031 1.00 86.50 72 GLU A CA 1
ATOM 571 C C . GLU A 1 72 ? -5.064 8.162 -5.867 1.00 86.50 72 GLU A C 1
ATOM 573 O O . GLU A 1 72 ? -4.044 8.531 -5.292 1.00 86.50 72 GLU A O 1
ATOM 578 N N . GLY A 1 73 ? -5.737 7.080 -5.469 1.00 90.19 73 GLY A N 1
ATOM 579 C CA . GLY A 1 73 ? -5.322 6.247 -4.348 1.00 90.19 73 GLY A CA 1
ATOM 580 C C . GLY A 1 73 ? -5.519 6.883 -2.971 1.00 90.19 73 GLY A C 1
ATOM 581 O O . GLY A 1 73 ? -4.961 6.390 -1.993 1.00 90.19 73 GLY A O 1
ATOM 582 N N . ARG A 1 74 ? -6.308 7.955 -2.841 1.00 92.94 74 ARG A N 1
ATOM 583 C CA . ARG A 1 74 ? -6.628 8.547 -1.531 1.00 92.94 74 ARG A CA 1
ATOM 584 C C . ARG A 1 74 ? -7.531 7.618 -0.713 1.00 92.94 74 ARG A C 1
ATOM 586 O O . ARG A 1 74 ? -8.449 6.996 -1.247 1.00 92.94 74 ARG A O 1
ATOM 593 N N . ALA A 1 75 ? -7.288 7.549 0.595 1.00 94.56 75 ALA A N 1
ATOM 594 C CA . ALA A 1 75 ? -8.122 6.774 1.512 1.00 94.56 75 ALA A CA 1
ATOM 595 C C . ALA A 1 75 ? -9.569 7.303 1.525 1.00 94.56 75 ALA A C 1
ATOM 597 O O . ALA A 1 75 ? -9.795 8.503 1.689 1.00 94.56 75 ALA A O 1
ATOM 598 N N . LEU A 1 76 ? -10.538 6.399 1.372 1.00 95.44 76 LEU A N 1
ATOM 599 C CA . LEU A 1 76 ? -11.974 6.708 1.336 1.00 95.44 76 LEU A CA 1
ATOM 600 C C . LEU A 1 76 ? -12.614 6.828 2.722 1.00 95.44 76 LEU A C 1
ATOM 602 O O . LEU A 1 76 ? -13.721 7.353 2.844 1.00 95.44 76 LEU A O 1
ATOM 606 N N . ILE A 1 77 ? -11.943 6.307 3.748 1.00 95.31 77 ILE A N 1
ATOM 607 C CA . ILE A 1 77 ? -12.392 6.311 5.139 1.00 95.31 77 ILE A CA 1
ATOM 608 C C . ILE A 1 77 ? -11.358 7.047 5.989 1.00 95.31 77 ILE A C 1
ATOM 610 O O . ILE A 1 77 ? -10.151 6.801 5.902 1.00 95.31 77 ILE A O 1
ATOM 614 N N . ASP A 1 78 ? -11.836 7.970 6.820 1.00 93.81 78 ASP A N 1
ATOM 615 C CA . ASP A 1 78 ? -11.016 8.660 7.808 1.00 93.81 78 ASP A CA 1
ATOM 616 C C . ASP A 1 78 ? -11.091 7.979 9.186 1.00 93.81 78 ASP A C 1
ATOM 618 O O . ASP A 1 78 ? -11.872 7.058 9.424 1.00 93.81 78 ASP A O 1
ATOM 622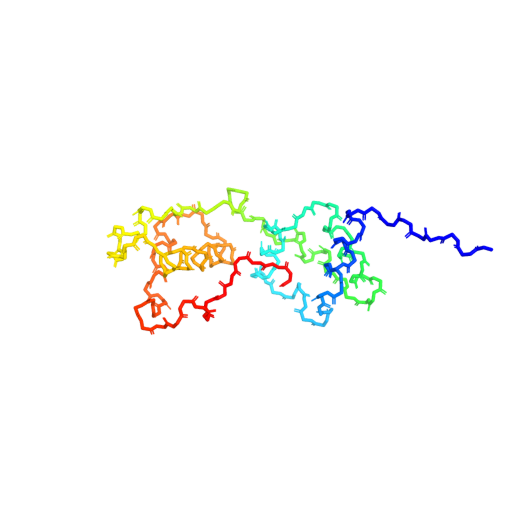 N N . GLY A 1 79 ? -10.240 8.427 10.112 1.00 92.75 79 GLY A N 1
ATOM 623 C CA . GLY A 1 79 ? -10.178 7.837 11.450 1.00 92.75 79 GLY A CA 1
ATOM 624 C C . GLY A 1 79 ? -11.427 8.094 12.295 1.00 92.75 79 GLY A C 1
ATOM 625 O O . GLY A 1 79 ? -11.693 7.325 13.210 1.00 92.75 79 GLY A O 1
ATOM 626 N N . ARG A 1 80 ? -12.205 9.143 11.998 1.00 94.75 80 ARG A N 1
ATOM 627 C CA . ARG A 1 80 ? -13.425 9.453 12.749 1.00 94.75 80 ARG A CA 1
ATOM 628 C C . ARG A 1 80 ? -14.519 8.453 12.401 1.00 94.75 80 ARG A C 1
ATOM 630 O O . ARG A 1 80 ? -15.065 7.839 13.308 1.00 94.75 80 ARG A O 1
ATOM 637 N N . VAL A 1 81 ? -14.771 8.242 11.108 1.00 95.12 81 VAL A N 1
ATOM 638 C CA . VAL A 1 81 ? -15.753 7.254 10.630 1.00 95.12 81 VAL A CA 1
ATOM 639 C C . VAL A 1 81 ? -15.382 5.852 11.117 1.00 95.12 81 VAL A C 1
ATOM 641 O O . VAL A 1 81 ? -16.230 5.124 11.622 1.00 95.12 81 VAL A O 1
ATOM 644 N N . LEU A 1 82 ? -14.099 5.488 11.038 1.00 96.00 82 LEU A N 1
ATOM 645 C CA . LEU A 1 82 ? -13.633 4.183 11.506 1.00 96.00 82 LEU A CA 1
ATOM 646 C C . LEU A 1 82 ? -13.772 4.011 13.029 1.00 96.00 82 LEU A C 1
ATOM 648 O O . LEU A 1 82 ? -14.125 2.929 13.498 1.00 96.00 82 LEU A O 1
ATOM 652 N N . GLY A 1 83 ? -13.511 5.065 13.805 1.00 96.31 83 GLY A N 1
ATOM 653 C CA . GLY A 1 83 ? -13.701 5.063 15.256 1.00 96.31 83 GLY A CA 1
ATOM 654 C C . GLY A 1 83 ? -15.171 4.922 15.657 1.00 96.31 83 GLY A C 1
ATOM 655 O O . GLY A 1 83 ? -15.473 4.197 16.598 1.00 96.31 83 GLY A O 1
ATOM 656 N N . GLU A 1 84 ? -16.094 5.545 14.918 1.00 95.38 84 GLU A N 1
ATOM 657 C CA . GLU A 1 84 ? -17.541 5.388 15.128 1.00 95.38 84 GLU A CA 1
ATOM 658 C C . GLU A 1 84 ? -17.998 3.937 14.883 1.00 95.38 84 GLU A C 1
ATOM 660 O O . GLU A 1 84 ? -18.751 3.393 15.692 1.00 95.38 84 GLU A O 1
ATOM 665 N N . GLU A 1 85 ? -17.495 3.294 13.824 1.00 94.56 85 GLU A N 1
ATOM 666 C CA . GLU A 1 85 ? -17.854 1.914 13.461 1.00 94.56 85 GLU A CA 1
ATOM 667 C C . GLU A 1 85 ? -17.272 0.875 14.436 1.00 94.56 85 GLU A C 1
ATOM 669 O O . GLU A 1 85 ? -17.952 -0.061 14.853 1.00 94.56 85 GLU A O 1
ATOM 674 N N . THR A 1 86 ? -16.011 1.048 14.842 1.00 94.31 86 THR A N 1
ATOM 675 C CA . THR A 1 86 ? -15.277 0.064 15.666 1.00 94.31 86 THR A CA 1
ATOM 676 C C . THR A 1 86 ? -15.323 0.354 17.166 1.00 94.31 86 THR A C 1
ATOM 678 O O . THR A 1 86 ? -14.947 -0.493 17.972 1.00 94.31 86 THR A O 1
ATOM 681 N N . ARG A 1 87 ? -15.761 1.555 17.568 1.00 95.81 87 ARG A N 1
ATOM 682 C CA . ARG A 1 87 ? -15.645 2.097 18.939 1.00 95.81 87 ARG A CA 1
ATOM 683 C C . ARG A 1 87 ? -14.209 2.170 19.463 1.00 95.81 87 ARG A C 1
ATOM 685 O O . ARG A 1 87 ? -13.997 2.265 20.671 1.00 95.81 87 ARG A O 1
ATOM 692 N N . LEU A 1 88 ? -13.217 2.118 18.576 1.00 94.81 88 LEU A N 1
ATOM 693 C CA . LEU A 1 88 ? -11.830 2.347 18.947 1.00 94.81 88 LEU A CA 1
ATOM 694 C C . LEU A 1 88 ? -11.599 3.836 19.199 1.00 94.81 88 LEU A C 1
ATOM 696 O O . LEU A 1 88 ? -11.901 4.684 18.360 1.00 94.81 88 LEU A O 1
ATOM 700 N N . GLU A 1 89 ? -10.975 4.137 20.331 1.00 94.50 89 GLU A N 1
ATOM 701 C CA . GLU A 1 89 ? -10.471 5.477 20.606 1.00 94.50 89 GLU A CA 1
ATOM 702 C C . GLU A 1 89 ? -9.271 5.816 19.698 1.00 94.50 89 GLU A C 1
ATOM 704 O O . GLU A 1 89 ? -8.535 4.918 19.260 1.00 94.50 89 GLU A O 1
ATOM 709 N N . PRO A 1 90 ? -9.011 7.111 19.436 1.00 95.50 90 PRO A N 1
ATOM 710 C CA . PRO A 1 90 ? -7.822 7.545 18.716 1.00 95.50 90 PRO A CA 1
ATOM 711 C C . PRO A 1 90 ? -6.533 6.983 19.329 1.00 95.50 90 PRO A C 1
ATOM 713 O O . PRO A 1 90 ? -6.218 7.209 20.497 1.00 95.50 90 PRO A O 1
ATOM 716 N N . GLY A 1 91 ? -5.753 6.265 18.521 1.00 95.88 91 GLY A N 1
ATOM 717 C CA . GLY A 1 91 ? -4.523 5.623 18.973 1.00 95.88 91 GLY A CA 1
ATOM 718 C C . GLY A 1 91 ? -3.881 4.741 17.907 1.00 95.88 91 GLY A C 1
ATOM 719 O O . GLY A 1 91 ? -4.316 4.707 16.755 1.00 95.88 91 GLY A O 1
ATOM 720 N N . VAL A 1 92 ? -2.837 4.008 18.305 1.00 95.75 92 VAL A N 1
ATOM 721 C CA . VAL A 1 92 ? -2.025 3.180 17.394 1.00 95.75 92 VAL A CA 1
ATOM 722 C C . VAL A 1 92 ? -2.871 2.141 16.658 1.00 95.75 92 VAL A C 1
ATOM 724 O O . VAL A 1 92 ? -2.715 1.994 15.450 1.00 95.75 92 VAL A O 1
ATOM 727 N N . ARG A 1 93 ? -3.793 1.459 17.353 1.00 95.94 93 ARG A N 1
ATOM 728 C CA . ARG A 1 93 ? -4.652 0.428 16.750 1.00 95.94 93 ARG A CA 1
ATOM 729 C C . ARG A 1 93 ? -5.579 1.011 15.681 1.00 95.94 93 ARG A C 1
ATOM 731 O O . ARG A 1 93 ? -5.587 0.504 14.567 1.00 95.94 93 ARG A O 1
ATOM 738 N N . LEU A 1 94 ? -6.278 2.109 15.980 1.00 96.81 94 LEU A N 1
ATOM 739 C CA . LEU A 1 94 ? -7.150 2.781 15.009 1.00 96.81 94 LEU A CA 1
ATOM 740 C C . LEU A 1 94 ? 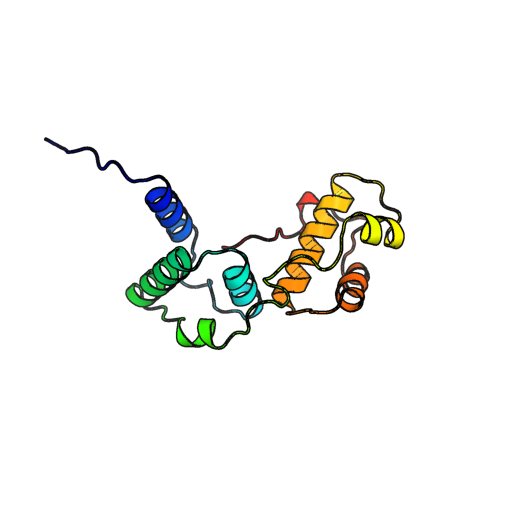-6.362 3.284 13.789 1.00 96.81 94 LEU A C 1
ATOM 742 O O . LEU A 1 94 ? -6.798 3.110 12.655 1.00 96.81 94 LEU A O 1
ATOM 746 N N . GLY A 1 95 ? -5.179 3.867 14.014 1.00 96.06 95 GLY A N 1
ATOM 747 C CA . GLY A 1 95 ? -4.298 4.314 12.933 1.00 96.06 95 GLY A CA 1
ATOM 748 C C . GLY A 1 95 ? -3.836 3.162 12.038 1.00 96.06 95 GLY A C 1
ATOM 749 O O . GLY A 1 95 ? -3.943 3.250 10.820 1.00 96.06 95 GLY A O 1
ATOM 750 N N . ARG A 1 96 ? -3.396 2.050 12.636 1.00 96.56 96 ARG A N 1
ATOM 751 C CA . ARG A 1 96 ? -2.967 0.853 11.899 1.00 96.56 96 ARG A CA 1
ATOM 752 C C . ARG A 1 96 ? -4.107 0.189 11.138 1.00 96.56 96 ARG A C 1
ATOM 754 O O . ARG A 1 96 ? -3.898 -0.222 10.004 1.00 96.56 96 ARG A O 1
ATOM 761 N N . LEU A 1 97 ? -5.301 0.122 11.725 1.00 97.06 97 LEU A N 1
ATOM 762 C CA . LEU A 1 97 ? -6.473 -0.434 11.052 1.00 97.06 97 LEU A CA 1
ATOM 763 C C . LEU A 1 97 ? -6.844 0.421 9.839 1.00 97.06 97 LEU A C 1
ATOM 765 O O . LEU A 1 97 ? -7.106 -0.111 8.766 1.00 97.06 97 LEU A O 1
ATOM 769 N N . LYS A 1 98 ? -6.792 1.749 9.983 1.00 96.56 98 LYS A N 1
ATOM 770 C CA . LYS A 1 98 ? -6.999 2.676 8.868 1.00 96.56 98 LYS A CA 1
ATOM 771 C C . LYS A 1 98 ? -5.981 2.451 7.745 1.00 96.56 98 LYS A C 1
ATOM 773 O O . LYS A 1 98 ? -6.385 2.374 6.588 1.00 96.56 98 LYS A O 1
ATOM 778 N N . ASP A 1 99 ? -4.692 2.340 8.068 1.00 96.00 99 ASP A N 1
ATOM 779 C CA . ASP A 1 99 ? -3.639 2.086 7.073 1.00 96.00 99 ASP A CA 1
ATOM 780 C C . ASP A 1 99 ? -3.856 0.743 6.357 1.00 96.00 99 ASP A C 1
ATOM 782 O O . ASP A 1 99 ? -3.688 0.652 5.140 1.00 96.00 99 ASP A O 1
ATOM 786 N N . PHE A 1 100 ? -4.264 -0.293 7.097 1.00 97.19 100 PHE A N 1
ATOM 787 C CA . PHE A 1 100 ? -4.511 -1.615 6.530 1.00 97.19 100 PHE A CA 1
ATOM 788 C C . PHE A 1 100 ? -5.747 -1.626 5.618 1.00 97.19 100 PHE A C 1
ATOM 790 O O . PHE A 1 100 ? -5.679 -2.115 4.491 1.00 97.19 100 PHE A O 1
ATOM 797 N N . LEU A 1 101 ? -6.846 -0.992 6.038 1.00 97.44 101 LEU A N 1
ATOM 798 C CA . LEU A 1 101 ? -8.035 -0.806 5.200 1.00 97.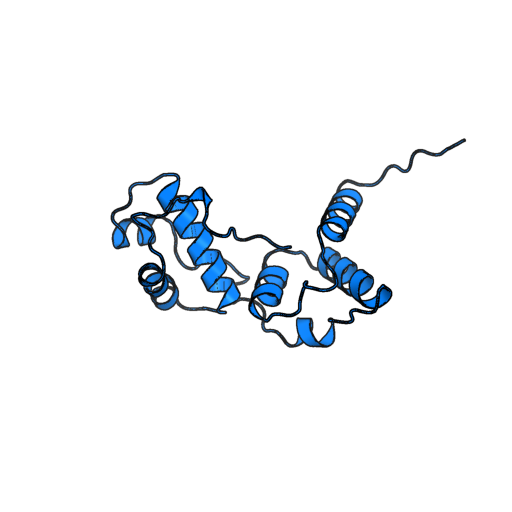44 101 LEU A CA 1
ATOM 799 C C . LEU A 1 101 ? -7.723 0.002 3.939 1.00 97.44 101 LEU A C 1
ATOM 801 O O . LEU A 1 101 ? -8.223 -0.317 2.862 1.00 97.44 101 LEU A O 1
ATOM 805 N N . HIS A 1 102 ? -6.874 1.028 4.045 1.00 96.94 102 HIS A N 1
ATOM 806 C CA . HIS A 1 102 ? -6.420 1.791 2.885 1.00 96.94 102 HIS A CA 1
ATOM 807 C C . HIS A 1 102 ? -5.611 0.917 1.923 1.00 96.94 102 HIS A C 1
ATOM 809 O O . HIS A 1 102 ? -5.864 0.954 0.721 1.00 96.94 102 HIS A O 1
ATOM 815 N N . ARG A 1 103 ? -4.716 0.061 2.426 1.00 97.00 103 ARG A N 1
ATOM 816 C CA . ARG A 1 103 ? -4.010 -0.917 1.589 1.00 97.00 103 ARG A CA 1
ATOM 817 C C . ARG A 1 103 ? -4.990 -1.850 0.869 1.00 97.00 103 ARG A C 1
ATOM 819 O O . ARG A 1 103 ? -4.909 -1.974 -0.351 1.00 97.00 103 ARG A O 1
ATOM 826 N N . MET A 1 104 ? -5.949 -2.442 1.582 1.00 97.31 104 MET A N 1
ATOM 827 C CA . MET A 1 104 ? -6.949 -3.334 0.980 1.00 97.31 104 MET A CA 1
ATOM 828 C C . MET A 1 104 ? -7.836 -2.615 -0.047 1.00 97.31 104 MET A C 1
ATOM 830 O O . MET A 1 104 ? -8.157 -3.196 -1.082 1.00 97.31 104 MET A O 1
ATOM 834 N N . GLN A 1 105 ? -8.201 -1.348 0.198 1.00 97.00 105 GLN A N 1
ATOM 835 C CA . GLN A 1 105 ? -8.918 -0.503 -0.764 1.00 97.00 105 GLN A CA 1
ATOM 836 C C . GLN A 1 105 ? -8.154 -0.425 -2.089 1.00 97.00 105 GLN A C 1
ATOM 838 O O . GLN A 1 105 ? -8.752 -0.595 -3.151 1.00 97.00 105 GLN A O 1
ATOM 843 N N . ILE A 1 106 ? -6.844 -0.174 -2.030 1.00 97.50 106 ILE A N 1
ATOM 844 C CA . ILE A 1 106 ? -5.994 -0.078 -3.219 1.00 97.50 106 ILE A CA 1
ATOM 845 C C . ILE A 1 106 ? -5.893 -1.427 -3.921 1.00 97.50 106 ILE A C 1
ATOM 847 O O . ILE A 1 106 ? -6.170 -1.505 -5.112 1.00 97.50 106 ILE A O 1
ATOM 851 N N . GLU A 1 107 ? -5.545 -2.487 -3.195 1.00 96.94 107 GLU A N 1
ATOM 852 C CA . GLU A 1 107 ? -5.345 -3.825 -3.760 1.00 96.94 107 GLU A CA 1
ATOM 853 C C . GLU A 1 107 ? -6.606 -4.352 -4.456 1.00 96.94 107 GLU A C 1
ATOM 855 O O . GLU A 1 107 ? -6.547 -4.848 -5.584 1.00 96.94 107 GLU A O 1
ATOM 860 N N . ARG A 1 108 ? -7.770 -4.173 -3.823 1.00 96.56 108 ARG A N 1
ATOM 861 C CA . ARG A 1 108 ? -9.066 -4.629 -4.346 1.00 96.56 108 ARG A CA 1
ATOM 862 C C . ARG A 1 108 ? -9.698 -3.660 -5.347 1.00 96.56 108 ARG A C 1
ATOM 864 O O . ARG A 1 108 ? -10.707 -4.006 -5.950 1.00 96.56 108 ARG A O 1
ATOM 871 N N . GLY A 1 109 ? -9.108 -2.481 -5.557 1.00 96.06 109 GLY A N 1
ATOM 872 C CA . GLY A 1 109 ? -9.628 -1.473 -6.482 1.00 96.06 109 GLY A CA 1
ATOM 873 C C . GLY A 1 109 ? -10.966 -0.876 -6.037 1.00 96.06 109 GLY A C 1
ATOM 874 O O . GLY A 1 109 ? -11.804 -0.558 -6.877 1.00 96.06 109 GLY A O 1
ATOM 875 N N . LEU A 1 110 ? -11.191 -0.741 -4.727 1.00 96.69 110 LEU A N 1
ATOM 876 C CA . LEU A 1 110 ? -12.460 -0.247 -4.190 1.00 96.69 110 LEU A CA 1
ATOM 877 C C . LEU A 1 110 ? -12.595 1.264 -4.387 1.00 96.69 110 LEU A C 1
ATOM 879 O O . LEU A 1 110 ? -11.678 2.039 -4.104 1.00 96.69 110 LEU A O 1
ATOM 883 N N . SER A 1 111 ? -13.786 1.685 -4.807 1.00 95.38 111 SER A N 1
ATOM 884 C CA . SER A 1 111 ? -14.134 3.096 -5.017 1.00 95.38 111 SER A CA 1
ATOM 885 C C . SER A 1 111 ? -15.249 3.598 -4.097 1.00 95.38 111 SER A C 1
ATOM 887 O O . SER A 1 111 ? -15.648 4.757 -4.206 1.00 95.38 111 SER A O 1
ATOM 889 N N . ASN A 1 112 ? -15.765 2.752 -3.200 1.00 95.00 112 ASN A N 1
ATOM 890 C C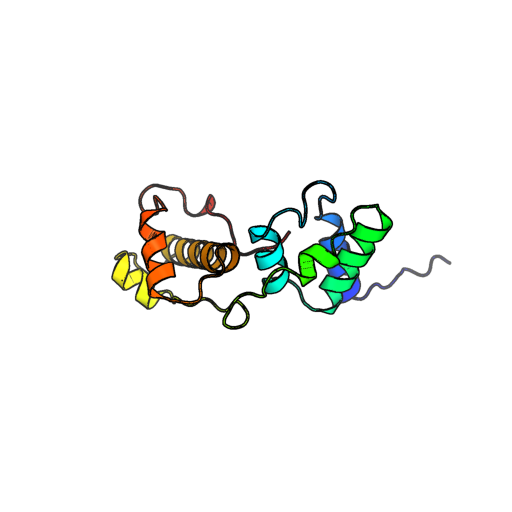A . ASN A 1 112 ? -16.879 3.069 -2.313 1.00 95.00 112 ASN A CA 1
ATOM 891 C C . ASN A 1 112 ? -16.496 2.902 -0.832 1.00 95.00 112 ASN A C 1
ATOM 893 O O . ASN A 1 112 ? -16.030 1.848 -0.405 1.00 95.00 112 ASN A O 1
ATOM 897 N N . SER A 1 113 ? -16.754 3.935 -0.028 1.00 95.31 113 SER A N 1
ATOM 898 C CA . SER A 1 113 ? -16.514 3.944 1.419 1.00 95.31 113 SER A CA 1
ATOM 899 C C . SER A 1 113 ? -17.223 2.804 2.168 1.00 95.31 113 SER A C 1
ATOM 901 O O . SER A 1 113 ? -16.636 2.215 3.070 1.00 95.31 113 SER A O 1
ATOM 903 N N . SER A 1 114 ? -18.455 2.447 1.798 1.00 95.56 114 SER A N 1
ATOM 904 C CA . SER A 1 114 ? -19.194 1.339 2.417 1.00 95.56 114 SER A CA 1
ATOM 905 C C . SER A 1 114 ? -18.565 -0.024 2.126 1.00 95.56 114 SER A C 1
ATOM 907 O O . SER A 1 114 ? -18.549 -0.874 3.011 1.00 95.56 114 SER A O 1
ATOM 909 N N . GLU A 1 115 ? -18.009 -0.227 0.927 1.00 96.69 115 GLU A N 1
ATOM 910 C CA . GLU A 1 115 ? -17.264 -1.455 0.607 1.00 96.69 115 GLU A CA 1
ATOM 911 C C . GLU A 1 115 ? -15.996 -1.555 1.459 1.00 96.69 115 GLU A C 1
ATOM 913 O O . GLU A 1 115 ? -15.708 -2.619 1.997 1.00 96.69 115 GLU A O 1
ATOM 918 N N . VAL A 1 116 ? -15.285 -0.437 1.654 1.00 97.19 116 VAL A N 1
ATOM 919 C CA . VAL A 1 116 ? -14.098 -0.381 2.524 1.00 97.19 116 VAL A CA 1
ATOM 920 C C . VAL A 1 116 ? -14.457 -0.667 3.985 1.00 97.19 116 VAL A C 1
ATOM 922 O O . VAL A 1 116 ? -13.748 -1.424 4.637 1.00 97.19 116 VAL A O 1
ATOM 925 N N . LEU A 1 117 ? -15.555 -0.113 4.509 1.00 96.75 117 LEU A N 1
ATOM 926 C CA . LEU A 1 117 ? -16.012 -0.420 5.874 1.00 96.75 117 LEU A CA 1
ATOM 927 C C . LEU A 1 117 ? -16.399 -1.895 6.034 1.00 96.75 117 LEU A C 1
ATOM 929 O O . LEU A 1 117 ? -16.120 -2.485 7.074 1.00 96.75 117 LEU A O 1
ATOM 933 N N . GLY A 1 118 ? -16.970 -2.516 4.998 1.00 96.50 118 GLY A N 1
ATOM 934 C CA . GLY A 1 118 ? -17.283 -3.948 5.002 1.00 96.50 118 GLY A CA 1
ATOM 935 C C . GLY A 1 118 ? -16.065 -4.840 5.274 1.00 96.50 118 GLY A C 1
ATOM 936 O O . GLY A 1 118 ? -16.199 -5.875 5.931 1.00 96.50 118 GLY A O 1
ATOM 937 N N . LEU A 1 119 ? -14.868 -4.400 4.867 1.00 97.00 119 LEU A N 1
ATOM 938 C CA . LEU A 1 119 ? -13.612 -5.123 5.087 1.00 97.00 119 LEU A CA 1
ATOM 939 C C . LEU A 1 119 ? -13.238 -5.271 6.566 1.00 97.00 119 LEU A C 1
ATOM 941 O O . LEU A 1 119 ? -12.472 -6.169 6.897 1.00 97.00 119 LEU A O 1
ATOM 945 N N . ILE A 1 120 ? -13.773 -4.435 7.464 1.00 95.94 120 ILE A N 1
ATOM 946 C CA . ILE A 1 120 ? -13.520 -4.536 8.913 1.00 95.94 120 ILE A CA 1
ATOM 947 C C . ILE A 1 120 ? -13.878 -5.937 9.426 1.00 95.94 120 ILE A C 1
ATOM 949 O O . ILE A 1 120 ? -13.192 -6.467 10.292 1.00 95.94 120 ILE A O 1
ATOM 953 N N . SER A 1 121 ? -14.919 -6.555 8.859 1.00 95.12 121 SER A N 1
ATOM 954 C CA . SER A 1 121 ? -15.360 -7.905 9.230 1.00 95.12 121 SER A CA 1
ATOM 955 C C . SER A 1 121 ? -14.399 -9.025 8.812 1.00 95.12 121 SER A C 1
ATOM 957 O O . SER A 1 121 ? -14.514 -10.142 9.310 1.00 95.12 121 SER A O 1
ATOM 959 N N . GLU A 1 122 ? -13.448 -8.740 7.920 1.00 95.56 122 GLU A N 1
ATOM 960 C CA . GLU A 1 122 ? -12.440 -9.695 7.447 1.00 95.56 122 GLU A CA 1
ATOM 961 C C . GLU A 1 122 ? -11.153 -9.668 8.282 1.00 95.56 122 GLU A C 1
ATOM 963 O O . GLU A 1 122 ? -10.263 -10.491 8.071 1.00 95.56 122 GLU A O 1
ATOM 968 N N . ILE A 1 123 ? -11.040 -8.720 9.214 1.00 95.56 123 ILE A N 1
ATOM 969 C CA . ILE A 1 123 ? -9.844 -8.477 10.018 1.00 95.56 123 ILE A CA 1
ATOM 970 C C . ILE A 1 123 ? -10.195 -8.786 11.472 1.00 95.56 123 ILE A C 1
ATOM 972 O O . ILE A 1 123 ? -11.156 -8.228 12.002 1.00 95.56 123 ILE A O 1
ATOM 976 N N . ASP A 1 124 ? -9.399 -9.604 12.162 1.00 94.94 124 ASP A N 1
ATOM 977 C CA . ASP A 1 124 ? -9.528 -9.778 13.617 1.00 94.94 124 ASP A CA 1
ATOM 978 C C . ASP A 1 124 ? -8.881 -8.592 14.354 1.00 94.94 124 ASP A C 1
ATOM 980 O O . ASP A 1 124 ? -7.907 -8.701 15.102 1.00 94.94 124 ASP A O 1
ATOM 984 N N . TRP A 1 125 ? -9.415 -7.399 14.090 1.00 94.69 125 TRP A N 1
ATOM 985 C CA . TRP A 1 125 ? -8.837 -6.134 14.529 1.00 94.69 125 TRP A CA 1
ATOM 986 C C . TRP A 1 125 ? -8.900 -5.938 16.047 1.00 94.69 125 TRP A C 1
ATOM 988 O O . TRP A 1 125 ? -8.201 -5.066 16.572 1.00 94.69 125 TRP A O 1
ATOM 998 N N . GLU A 1 126 ? -9.719 -6.721 16.753 1.00 94.00 126 GLU A N 1
ATOM 999 C CA . GLU A 1 126 ? -9.837 -6.702 18.212 1.00 94.00 126 GLU A CA 1
ATOM 1000 C C . GLU A 1 126 ? -8.661 -7.426 18.876 1.00 94.00 126 GLU A C 1
ATOM 1002 O O . GLU A 1 126 ? -8.063 -6.889 19.815 1.00 94.00 126 GLU A O 1
ATOM 1007 N N . ASN A 1 127 ? -8.293 -8.608 18.368 1.00 94.25 127 ASN A N 1
ATOM 1008 C CA . ASN A 1 127 ? -7.358 -9.502 19.053 1.00 94.25 127 ASN A CA 1
ATOM 1009 C C . ASN A 1 127 ? -5.961 -9.539 18.421 1.00 94.25 127 ASN A C 1
ATOM 1011 O O . ASN A 1 127 ? -4.984 -9.766 19.137 1.00 94.25 127 ASN A O 1
ATOM 1015 N N . GLU A 1 128 ? -5.829 -9.282 17.117 1.00 94.31 128 GLU A N 1
ATOM 1016 C CA . GLU A 1 128 ? -4.524 -9.289 16.450 1.00 94.31 128 GLU A CA 1
ATOM 1017 C C . GLU A 1 128 ? -3.617 -8.147 16.920 1.00 94.31 128 GLU A C 1
ATOM 1019 O O . GLU A 1 128 ? -4.072 -7.085 17.358 1.00 94.31 128 GLU A O 1
ATOM 1024 N N . ASP A 1 129 ? -2.303 -8.340 16.807 1.00 95.25 129 ASP A N 1
ATOM 1025 C CA . ASP A 1 129 ? -1.336 -7.267 17.031 1.00 95.25 129 ASP A CA 1
ATOM 1026 C C . ASP A 1 129 ? -1.381 -6.265 15.857 1.00 95.25 129 ASP A C 1
ATOM 1028 O O . ASP A 1 129 ? -1.078 -6.657 14.726 1.00 95.25 129 ASP A O 1
ATOM 1032 N N . PRO A 1 130 ? -1.659 -4.963 16.085 1.00 95.25 130 PRO A N 1
ATOM 1033 C CA . PRO A 1 130 ? -1.684 -3.955 15.026 1.00 95.25 130 PRO A CA 1
ATOM 1034 C C . PRO A 1 130 ? -0.356 -3.806 14.281 1.00 95.25 130 PRO A C 1
ATOM 1036 O O . PRO A 1 130 ? -0.317 -3.222 13.199 1.00 95.25 130 PRO A O 1
ATOM 1039 N N . SER A 1 131 ? 0.754 -4.253 14.879 1.00 94.44 131 SER A N 1
ATOM 1040 C CA . SER A 1 131 ? 2.073 -4.222 14.245 1.00 94.44 131 SER A CA 1
ATOM 1041 C C . SER A 1 131 ? 2.234 -5.271 13.139 1.00 94.44 131 SER A C 1
ATOM 1043 O O . SER A 1 131 ? 3.068 -5.083 12.253 1.00 94.44 131 SER A O 1
ATOM 1045 N N . SER A 1 132 ? 1.415 -6.328 13.170 1.00 95.00 132 SER A N 1
ATOM 1046 C CA . SER A 1 132 ? 1.429 -7.419 12.191 1.00 95.00 132 SER A CA 1
ATOM 1047 C C . SER A 1 132 ? 0.692 -7.079 10.893 1.00 95.00 132 SER A C 1
ATOM 1049 O O . SER A 1 132 ? 0.919 -7.730 9.874 1.00 95.00 132 SER A O 1
ATOM 1051 N N . TRP A 1 133 ? -0.157 -6.046 10.901 1.00 96.12 133 TRP A N 1
ATOM 1052 C CA . TRP A 1 133 ? -0.944 -5.687 9.728 1.00 96.12 133 TRP A CA 1
ATOM 1053 C C . TRP A 1 133 ? -0.078 -5.090 8.612 1.00 96.12 133 TRP A C 1
ATOM 1055 O O . TRP A 1 133 ? 0.762 -4.216 8.872 1.00 96.12 133 TRP A O 1
ATOM 1065 N N . PRO A 1 134 ? -0.299 -5.510 7.354 1.00 94.00 134 PRO A N 1
ATOM 1066 C CA . PRO A 1 134 ? 0.394 -4.951 6.205 1.00 94.00 134 PRO A CA 1
ATOM 1067 C C . PRO A 1 134 ? 0.206 -3.433 6.088 1.00 94.00 134 PRO A C 1
ATOM 1069 O O . PRO A 1 134 ? -0.898 -2.905 6.213 1.00 94.00 134 PRO A O 1
ATOM 1072 N N . LYS A 1 135 ? 1.296 -2.720 5.789 1.00 90.75 135 LYS A N 1
ATOM 1073 C CA . LYS A 1 135 ? 1.287 -1.264 5.578 1.00 90.75 135 LYS A CA 1
ATOM 1074 C C . LYS A 1 135 ? 1.019 -0.917 4.119 1.00 90.75 135 LYS A C 1
ATOM 1076 O O . LYS A 1 135 ? 1.324 -1.704 3.227 1.00 90.75 135 LYS A O 1
ATOM 1081 N N . MET A 1 136 ? 0.520 0.288 3.868 1.00 88.81 136 MET A N 1
ATOM 1082 C CA . MET A 1 136 ? 0.424 0.841 2.518 1.00 88.81 136 MET A CA 1
ATOM 1083 C C . MET A 1 136 ? 1.813 1.283 2.019 1.00 88.81 136 MET A C 1
ATOM 1085 O O . MET A 1 136 ? 2.173 2.454 2.105 1.00 88.81 136 MET A O 1
ATOM 1089 N N . THR A 1 137 ? 2.616 0.326 1.557 1.00 88.06 137 THR A N 1
ATOM 1090 C CA . THR A 1 137 ? 3.947 0.536 0.968 1.00 88.06 137 THR A CA 1
ATOM 1091 C C . THR A 1 137 ? 4.131 -0.353 -0.261 1.00 88.06 137 THR A C 1
ATOM 1093 O O . THR A 1 137 ? 3.427 -1.356 -0.420 1.00 88.06 137 THR A O 1
ATOM 1096 N N . TRP A 1 138 ? 5.071 0.040 -1.115 1.00 91.38 138 TRP A N 1
ATOM 1097 C CA . TRP A 1 138 ? 5.651 -0.772 -2.180 1.00 91.38 138 TRP A CA 1
ATOM 1098 C C . TRP A 1 138 ? 7.152 -0.407 -2.284 1.00 91.38 138 TRP A C 1
ATOM 1100 O O . TRP A 1 138 ? 7.444 0.786 -2.112 1.00 91.38 138 TRP A O 1
ATOM 1110 N N . PRO A 1 139 ? 8.084 -1.346 -2.547 1.00 80.56 139 PRO A N 1
ATOM 1111 C CA . PRO A 1 139 ? 7.887 -2.790 -2.747 1.00 80.56 139 PRO A CA 1
ATOM 1112 C C . PRO A 1 139 ? 7.255 -3.489 -1.533 1.00 80.56 139 PRO A C 1
ATOM 1114 O O . PRO A 1 139 ? 7.573 -3.112 -0.381 1.00 80.56 139 PRO A O 1
#

Solvent-accessible surface area (backbone atoms only — not comparable to full-atom values): 8380 Å² total; per-residue (Å²): 131,85,76,75,82,79,73,50,73,67,57,50,52,51,51,53,54,60,69,67,55,49,74,93,71,56,71,77,45,72,38,51,39,20,33,43,65,57,66,53,54,77,68,57,48,51,56,50,47,53,53,32,38,76,76,71,45,72,43,59,71,62,53,70,70,50,70,72,35,50,78,82,51,57,68,75,67,55,71,65,64,50,24,69,76,69,68,46,64,96,47,72,55,48,53,38,50,49,39,30,48,39,33,50,27,34,39,71,56,53,82,48,50,69,63,49,59,57,50,56,82,78,47,64,75,86,80,55,65,58,84,74,56,63,68,73,65,58,125

Foldseek 3Di:
DPPPPPDDPVRVVLVVQLVPDDLVPALPALLRLLLVQLADDPVSVVSNQVSSVVVPRHCPVVSVPRDHAPPSLDQPDDLVNQCVLPVDDDDLLSVLLSQLLSSVCRSVSPDDPVVSSVCVVVDPSPPDDSVPGDGSDDD

pLDDT: mean 91.34, std 10.06, range [37.53, 97.5]

Sequence (139 aa):
AREGLKATNAEVQSLELLMDIEPETSLISIEEVRRFHAAINPSQKEDVLDYLEVIGHDRREYVDAVERPANEGRALIDGRVLGEETRLEPGVRLGRLKDFLHRMQIERGLSNSSEVLGLISEIDWENEDPSSWPKMTWP

Mean predicted aligned error: 5.06 Å

Radius of gyration: 17.99 Å; Cα contacts (8 Å, |Δi|>4): 136; chains: 1; bounding box: 61×27×41 Å

Secondary structure (DSSP, 8-state):
--------HHHHHHHHHHHT--TTTTT-SHHHHHHHHHHS-HHHHHHHHHHHHHTT---HHHHHHSPPPGGGG--SS-HHHHHHHH-PPSSHHHHHHHHHHHHHHHHHT---HHHHHHGGGGS-TTTS-TTSSPPS---